Protein AF-W7JCI7-F1 (afdb_monomer)

Structure (mmCIF, N/CA/C/O backbone):
data_AF-W7JCI7-F1
#
_entry.id   AF-W7JCI7-F1
#
loop_
_atom_site.group_PDB
_atom_site.id
_atom_site.type_symbol
_atom_site.label_atom_id
_atom_site.label_alt_id
_atom_site.label_comp_id
_atom_site.label_asym_id
_atom_site.label_entity_id
_atom_site.label_seq_id
_atom_site.pdbx_PDB_ins_code
_atom_site.Cartn_x
_atom_site.Cartn_y
_atom_site.Cartn_z
_atom_site.occupancy
_atom_site.B_iso_or_equiv
_atom_site.auth_seq_id
_atom_site.auth_comp_id
_atom_site.auth_asym_id
_atom_site.auth_atom_id
_atom_site.pdbx_PDB_model_num
ATOM 1 N N . MET A 1 1 ? -27.580 -14.976 25.827 1.00 41.47 1 MET A N 1
ATOM 2 C CA . MET A 1 1 ? -26.114 -14.785 25.700 1.00 41.47 1 MET A CA 1
ATOM 3 C C . MET A 1 1 ? -25.646 -14.456 24.264 1.00 41.47 1 MET A C 1
ATOM 5 O O . MET A 1 1 ? -24.483 -14.658 23.958 1.00 41.47 1 MET A O 1
ATOM 9 N N . LEU A 1 2 ? -26.483 -13.873 23.387 1.00 42.88 2 LEU A N 1
ATOM 10 C CA . LEU A 1 2 ? -26.148 -13.676 21.956 1.00 42.88 2 LEU A CA 1
ATOM 11 C C . LEU A 1 2 ? -25.710 -12.246 21.564 1.00 42.88 2 LEU A C 1
ATOM 13 O O . LEU A 1 2 ? -25.231 -12.036 20.457 1.00 42.88 2 LEU A O 1
ATOM 17 N N . ALA A 1 3 ? -25.818 -11.256 22.457 1.00 48.84 3 ALA A N 1
ATOM 18 C CA . ALA A 1 3 ? -25.558 -9.851 22.112 1.00 48.84 3 ALA A CA 1
ATOM 19 C C . ALA A 1 3 ? -24.068 -9.433 22.136 1.00 48.84 3 ALA A C 1
ATOM 21 O O . ALA A 1 3 ? -23.726 -8.396 21.571 1.00 48.84 3 ALA A O 1
ATOM 22 N N . LYS A 1 4 ? -23.170 -10.216 22.761 1.00 49.69 4 LYS A N 1
ATOM 23 C CA . LYS A 1 4 ? -21.744 -9.845 22.911 1.00 49.69 4 LYS A CA 1
ATOM 24 C C . LYS A 1 4 ? -20.953 -9.885 21.593 1.00 49.69 4 LYS A C 1
ATOM 26 O O . LYS A 1 4 ? -20.067 -9.059 21.416 1.00 49.69 4 LYS A O 1
ATOM 31 N N . ASN A 1 5 ? -21.308 -10.762 20.648 1.00 52.38 5 ASN A N 1
ATOM 32 C CA . ASN A 1 5 ? -20.588 -10.880 19.370 1.00 52.38 5 ASN A CA 1
ATOM 33 C C . ASN A 1 5 ? -20.884 -9.738 18.382 1.00 52.38 5 ASN A C 1
ATOM 35 O O . ASN A 1 5 ? -20.063 -9.453 17.522 1.00 52.38 5 ASN A O 1
ATOM 39 N N . CYS A 1 6 ? -22.019 -9.043 18.510 1.00 59.38 6 CYS A N 1
ATOM 40 C CA . CYS A 1 6 ? -22.447 -8.036 17.530 1.00 59.38 6 CYS A CA 1
ATOM 41 C C . CYS A 1 6 ? -21.617 -6.734 17.585 1.00 59.38 6 CYS A C 1
ATOM 43 O O . CYS A 1 6 ? -21.454 -6.055 16.575 1.00 59.38 6 CYS A O 1
ATOM 45 N N . LYS A 1 7 ? -21.055 -6.390 18.752 1.00 62.72 7 LYS A N 1
ATOM 46 C CA . LYS A 1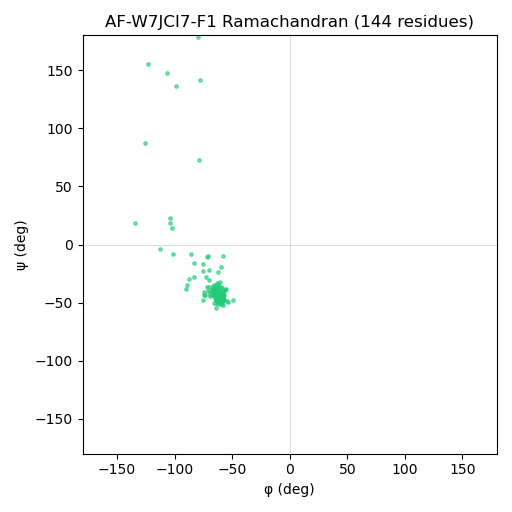 7 ? -20.323 -5.128 18.964 1.00 62.72 7 LYS A CA 1
ATOM 47 C C . LYS A 1 7 ? -18.930 -5.120 18.333 1.00 62.72 7 LYS A C 1
ATOM 49 O O . LYS A 1 7 ? -18.606 -4.194 17.597 1.00 62.72 7 LYS A O 1
ATOM 54 N N . MET A 1 8 ? -18.144 -6.178 18.544 1.00 71.00 8 MET A N 1
ATOM 55 C CA . MET A 1 8 ? -16.824 -6.304 17.911 1.00 71.00 8 MET A CA 1
ATOM 56 C C . MET A 1 8 ? -16.939 -6.388 16.384 1.00 71.00 8 MET A C 1
ATOM 58 O O . MET A 1 8 ? -16.137 -5.784 15.683 1.00 71.00 8 MET A O 1
ATOM 62 N N . CYS A 1 9 ? -17.981 -7.047 15.861 1.00 77.88 9 CYS A N 1
ATOM 63 C CA . CYS A 1 9 ? -18.224 -7.097 14.419 1.00 77.88 9 CYS A CA 1
ATOM 64 C C . CYS A 1 9 ? -18.418 -5.705 13.799 1.00 77.88 9 CYS A C 1
ATOM 66 O O . CYS A 1 9 ? -17.941 -5.475 12.694 1.00 77.88 9 CYS A O 1
ATOM 68 N N . LYS A 1 10 ? -19.071 -4.765 14.498 1.00 87.00 10 LYS A N 1
ATOM 69 C CA . LYS A 1 10 ? -19.244 -3.389 14.002 1.00 87.00 10 LYS A CA 1
ATOM 70 C C . LYS A 1 10 ? -17.934 -2.607 13.980 1.00 87.00 10 LYS A C 1
ATOM 72 O O . LYS A 1 10 ? -17.656 -1.933 12.992 1.00 87.00 10 LYS A O 1
ATOM 77 N N . LEU A 1 11 ? -17.139 -2.705 15.047 1.00 91.44 11 LEU A N 1
ATOM 78 C CA . LEU A 1 11 ? -15.833 -2.047 15.118 1.00 91.44 11 LEU A CA 1
ATOM 79 C C . LEU A 1 11 ? -14.881 -2.604 14.057 1.00 91.44 11 LEU A C 1
ATOM 81 O O . LEU A 1 11 ? -14.281 -1.838 13.313 1.00 91.44 11 LEU A O 1
ATOM 85 N N . GLU A 1 12 ? -14.786 -3.930 13.946 1.00 92.44 12 GLU A N 1
ATOM 86 C CA . GLU A 1 12 ? -13.967 -4.581 12.923 1.00 92.44 12 GLU A CA 1
ATOM 87 C C . GLU A 1 12 ? -14.403 -4.170 11.514 1.00 92.44 12 GLU A C 1
ATOM 89 O O . GLU A 1 12 ? -13.553 -3.829 10.698 1.00 92.44 12 GLU A O 1
ATOM 94 N N . TYR A 1 13 ? -15.710 -4.140 11.240 1.00 92.88 13 TYR A N 1
ATOM 95 C CA . TYR A 1 13 ? -16.236 -3.690 9.952 1.00 92.88 13 TYR A CA 1
ATOM 96 C C . TYR A 1 13 ? -15.826 -2.248 9.637 1.00 92.88 13 TYR A C 1
ATOM 98 O O . TYR A 1 13 ? -15.331 -1.976 8.549 1.00 92.88 13 TYR A O 1
ATOM 106 N N . LYS A 1 14 ? -15.954 -1.332 10.606 1.00 94.44 14 LYS A N 1
ATOM 107 C CA . LYS A 1 14 ? -15.521 0.061 10.439 1.00 94.44 14 LYS A CA 1
ATOM 10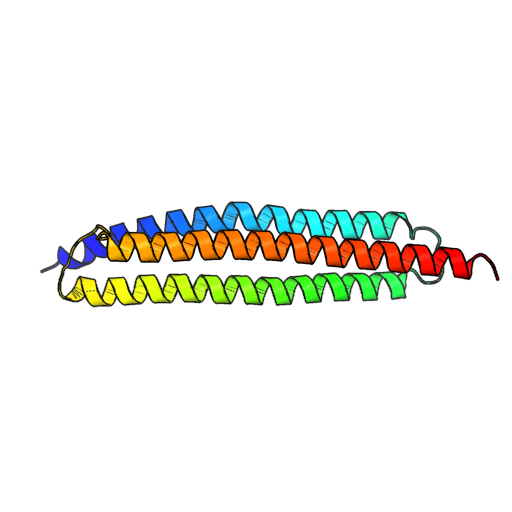8 C C . LYS A 1 14 ? -14.028 0.154 10.103 1.00 94.44 14 LYS A C 1
ATOM 110 O O . LYS A 1 14 ? -13.658 0.854 9.171 1.00 94.44 14 LYS A O 1
ATOM 115 N N . LEU A 1 15 ? -13.185 -0.559 10.851 1.00 96.25 15 LEU A N 1
ATOM 116 C CA . LEU A 1 15 ? -11.736 -0.537 10.646 1.00 96.25 15 LEU A CA 1
ATOM 117 C C . LEU A 1 15 ? -11.330 -1.150 9.304 1.00 96.25 15 LEU A C 1
ATOM 119 O O . LEU A 1 15 ? -10.375 -0.684 8.695 1.00 96.25 15 LEU A O 1
ATOM 123 N N . ARG A 1 16 ? -12.045 -2.182 8.841 1.00 95.69 16 ARG A N 1
ATOM 124 C CA . ARG A 1 16 ? -11.842 -2.764 7.509 1.00 95.69 16 ARG A CA 1
ATOM 125 C C . ARG A 1 16 ? -12.209 -1.780 6.412 1.00 95.69 16 ARG A C 1
ATOM 127 O O . ARG A 1 16 ? -11.398 -1.594 5.527 1.00 95.69 16 ARG A O 1
ATOM 134 N N . ASN A 1 17 ? -13.336 -1.083 6.529 1.00 95.06 17 ASN A N 1
ATOM 135 C CA . ASN A 1 17 ? -13.700 -0.060 5.549 1.00 95.06 17 ASN A CA 1
ATOM 136 C C . ASN A 1 17 ? -12.664 1.070 5.491 1.00 95.06 17 ASN A C 1
ATOM 138 O O . ASN A 1 17 ? -12.224 1.425 4.408 1.00 95.06 17 ASN A O 1
ATOM 142 N N . GLU A 1 18 ? -12.222 1.585 6.646 1.00 94.75 18 GLU A N 1
ATOM 143 C CA . GLU A 1 18 ? -11.152 2.597 6.691 1.00 94.75 18 GLU A CA 1
ATOM 144 C C . GLU A 1 18 ? -9.837 2.076 6.082 1.00 94.75 18 GLU A C 1
ATOM 146 O O . GLU A 1 18 ? -9.056 2.851 5.543 1.00 94.75 18 GLU A O 1
ATOM 151 N N . TRP A 1 19 ? -9.553 0.776 6.202 1.00 95.38 19 TRP A N 1
ATOM 152 C CA . TRP A 1 19 ? -8.377 0.160 5.592 1.00 95.38 19 TRP A CA 1
ATOM 153 C C . TRP A 1 19 ? -8.529 -0.004 4.078 1.00 95.38 19 TRP A C 1
ATOM 155 O O . TRP A 1 19 ? -7.597 0.300 3.343 1.00 95.38 19 TRP A O 1
ATOM 165 N N . ASP A 1 20 ? -9.696 -0.455 3.623 1.00 91.75 20 ASP A N 1
ATOM 166 C CA . ASP A 1 20 ? -10.010 -0.666 2.210 1.00 91.75 20 ASP A CA 1
ATOM 167 C C . ASP A 1 20 ? -9.984 0.667 1.442 1.00 91.75 20 ASP A C 1
ATOM 169 O O . ASP A 1 20 ? -9.465 0.719 0.330 1.00 91.75 20 ASP A O 1
ATOM 173 N 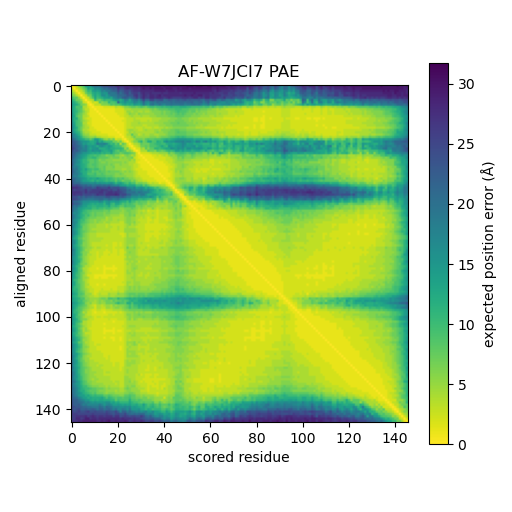N . GLU A 1 21 ? -10.440 1.764 2.059 1.00 90.56 21 GLU A N 1
ATOM 174 C CA . GLU A 1 21 ? -10.287 3.126 1.520 1.00 90.56 21 GLU A CA 1
ATOM 175 C C . GLU A 1 21 ? -8.812 3.469 1.241 1.00 90.56 21 GLU A C 1
ATOM 177 O O . GLU A 1 21 ? -8.501 4.034 0.197 1.00 90.56 21 GLU A O 1
ATOM 182 N N . LEU A 1 22 ? -7.884 3.053 2.112 1.00 88.88 22 LEU A N 1
ATOM 183 C CA . LEU A 1 22 ? -6.446 3.256 1.899 1.00 88.88 22 LEU A CA 1
ATOM 184 C C . LEU A 1 22 ? -5.836 2.316 0.844 1.00 88.88 22 LEU A C 1
ATOM 186 O O . LEU A 1 22 ? -4.700 2.551 0.429 1.00 88.88 22 LEU A O 1
ATOM 190 N N . GLU A 1 23 ? -6.500 1.215 0.473 1.00 83.38 23 GLU A N 1
ATOM 191 C CA . GLU A 1 23 ? -6.031 0.299 -0.584 1.00 83.38 23 GLU A CA 1
ATOM 192 C C . GLU A 1 23 ? -6.515 0.724 -1.978 1.00 83.38 23 GLU A C 1
ATOM 194 O O . GLU A 1 23 ? -5.815 0.474 -2.958 1.00 83.38 23 GLU A O 1
ATOM 199 N N . ILE A 1 24 ? -7.682 1.372 -2.082 1.00 70.31 24 ILE A N 1
ATOM 200 C CA . ILE A 1 24 ? -8.244 1.818 -3.368 1.00 70.31 24 ILE A CA 1
ATOM 201 C C . ILE A 1 24 ? -7.366 2.902 -4.003 1.00 70.31 24 ILE A C 1
ATOM 203 O O . ILE A 1 24 ? -6.947 2.735 -5.144 1.00 70.31 24 ILE A O 1
ATOM 207 N N . ASP A 1 25 ? -7.005 3.942 -3.245 1.00 63.16 25 ASP A N 1
ATOM 208 C CA . ASP A 1 25 ? -6.154 5.045 -3.729 1.00 63.16 25 ASP A CA 1
ATOM 209 C C . ASP A 1 25 ? -4.761 4.572 -4.205 1.00 63.16 25 ASP A C 1
ATOM 211 O O . ASP A 1 25 ? -4.057 5.265 -4.932 1.00 63.16 25 ASP A O 1
ATOM 215 N N . GLU A 1 26 ? -4.338 3.379 -3.784 1.00 61.78 26 GLU A N 1
ATOM 216 C CA . GLU A 1 26 ? -3.006 2.826 -4.015 1.00 61.78 26 GLU A CA 1
ATOM 217 C C . GLU A 1 26 ? -2.898 2.003 -5.310 1.00 61.78 26 GLU A C 1
ATOM 219 O O . GLU A 1 26 ? -1.862 2.008 -5.984 1.00 61.78 26 GLU A O 1
ATOM 224 N N . HIS A 1 27 ? -3.943 1.233 -5.623 1.00 62.16 27 HIS A N 1
ATOM 225 C CA . HIS A 1 27 ? -3.909 0.265 -6.718 1.00 62.16 27 HIS A CA 1
ATOM 226 C C . HIS A 1 27 ? -3.926 0.926 -8.097 1.00 62.16 27 HIS A C 1
ATOM 228 O O . HIS A 1 27 ? -3.227 0.442 -8.993 1.00 62.16 27 HIS A O 1
ATOM 234 N N . ASP A 1 28 ? -4.660 2.028 -8.238 1.00 61.62 28 ASP A N 1
ATOM 235 C CA . ASP A 1 28 ? -4.764 2.773 -9.494 1.00 61.62 28 ASP A CA 1
ATOM 236 C C . ASP A 1 28 ? -3.424 3.471 -9.821 1.00 61.62 28 ASP A C 1
ATOM 238 O O . ASP A 1 28 ? -2.876 3.317 -10.912 1.00 61.62 28 ASP A O 1
ATOM 242 N N . ASP A 1 29 ? -2.785 4.083 -8.819 1.00 71.00 29 ASP A N 1
ATOM 243 C CA . ASP A 1 29 ? -1.538 4.844 -8.976 1.00 71.00 29 ASP A CA 1
ATOM 244 C C . ASP A 1 29 ? -0.326 4.002 -9.435 1.00 71.00 29 ASP A C 1
ATOM 246 O O . ASP A 1 29 ? 0.520 4.468 -10.204 1.00 71.00 29 ASP A O 1
ATOM 250 N N . TYR A 1 30 ? -0.187 2.762 -8.951 1.00 77.94 30 TYR A N 1
ATOM 251 C CA . TYR A 1 30 ? 0.979 1.916 -9.254 1.00 77.94 30 TYR A CA 1
ATOM 252 C C . TYR A 1 30 ? 0.965 1.372 -10.690 1.00 77.94 30 TYR A C 1
ATOM 254 O O . TYR A 1 30 ? 2.017 1.310 -11.352 1.00 77.94 30 TYR A O 1
ATOM 262 N N . MET A 1 31 ? -0.205 0.916 -11.145 1.00 76.94 31 MET A N 1
ATOM 263 C CA . MET A 1 31 ? -0.357 0.313 -12.468 1.00 76.94 31 MET A CA 1
ATOM 264 C C . MET A 1 31 ? -0.186 1.366 -13.553 1.00 76.94 31 MET A C 1
ATOM 266 O O . MET A 1 31 ? 0.544 1.111 -14.511 1.00 76.94 31 MET A O 1
ATOM 270 N N . ASP A 1 32 ? -0.745 2.556 -13.344 1.00 83.75 32 ASP A N 1
ATOM 271 C CA . ASP A 1 32 ? -0.634 3.673 -14.277 1.00 83.75 32 ASP A CA 1
ATOM 272 C C . ASP A 1 32 ? 0.829 4.079 -14.489 1.00 83.75 32 ASP A C 1
ATOM 274 O O . ASP A 1 32 ? 1.299 4.118 -15.626 1.00 83.75 32 ASP A O 1
ATOM 278 N N . VAL A 1 33 ? 1.612 4.241 -13.412 1.00 84.75 33 VAL A N 1
ATOM 279 C CA . VAL A 1 33 ? 3.053 4.543 -13.523 1.00 84.75 33 VAL A CA 1
ATOM 280 C C . VAL A 1 33 ? 3.800 3.457 -14.300 1.00 84.75 33 VAL A C 1
ATOM 282 O O . VAL A 1 33 ? 4.645 3.762 -15.144 1.00 84.75 33 VAL A O 1
ATOM 285 N N . THR A 1 34 ? 3.511 2.182 -14.024 1.00 85.69 34 THR A N 1
ATOM 286 C CA . THR A 1 34 ? 4.159 1.068 -14.730 1.00 85.69 34 THR A CA 1
ATOM 287 C C . THR A 1 34 ? 3.827 1.098 -16.218 1.00 85.69 34 THR A C 1
ATOM 289 O O . THR A 1 34 ? 4.744 0.998 -17.031 1.00 85.69 34 THR A O 1
ATOM 292 N N . VAL A 1 35 ? 2.551 1.259 -16.577 1.00 86.81 35 VAL A N 1
ATOM 293 C CA . VAL A 1 35 ? 2.094 1.294 -17.972 1.00 86.81 35 VAL A CA 1
ATOM 294 C C . VAL A 1 35 ? 2.696 2.490 -18.705 1.00 86.81 35 VAL A C 1
ATOM 296 O O . VAL A 1 35 ? 3.344 2.295 -19.730 1.00 86.81 35 VAL A O 1
ATOM 299 N N . GLU A 1 36 ? 2.586 3.700 -18.153 1.00 87.44 36 GLU A N 1
ATOM 300 C CA . GLU A 1 36 ? 3.111 4.915 -18.782 1.00 87.44 36 GLU A CA 1
ATOM 301 C C . GLU A 1 36 ? 4.620 4.838 -19.048 1.00 87.44 36 GLU A C 1
ATOM 303 O O . GLU A 1 36 ? 5.107 5.254 -20.103 1.00 87.44 36 GLU A O 1
ATOM 308 N N . CYS A 1 37 ? 5.396 4.336 -18.083 1.00 85.88 37 CYS A N 1
ATOM 309 C CA . CYS A 1 37 ? 6.838 4.185 -18.247 1.00 85.88 37 CYS A CA 1
ATOM 310 C C . CYS A 1 37 ? 7.178 3.118 -19.291 1.00 85.88 37 CYS A C 1
ATOM 312 O O . CYS A 1 37 ? 8.102 3.313 -20.084 1.00 85.88 37 CYS A O 1
ATOM 314 N N . PHE A 1 38 ? 6.424 2.020 -19.322 1.00 86.06 38 PHE A N 1
ATOM 315 C CA . PHE A 1 38 ? 6.613 0.959 -20.304 1.00 86.06 38 PHE A CA 1
ATOM 316 C C . PHE A 1 38 ? 6.290 1.441 -21.726 1.00 86.06 38 PHE A C 1
ATOM 318 O O . PHE A 1 38 ? 7.066 1.197 -22.648 1.00 86.06 38 PHE A O 1
ATOM 325 N N . GLU A 1 39 ? 5.196 2.183 -21.906 1.00 85.12 39 GLU A N 1
ATOM 326 C CA . GLU A 1 39 ? 4.806 2.778 -23.189 1.00 85.12 39 GLU A CA 1
ATOM 327 C C . GLU A 1 39 ? 5.861 3.764 -23.705 1.00 85.12 39 GLU A C 1
ATOM 329 O O . GLU A 1 39 ? 6.304 3.638 -24.848 1.00 85.12 39 GLU A O 1
ATOM 334 N N . LYS A 1 40 ? 6.356 4.671 -22.848 1.00 83.56 40 LYS A N 1
ATOM 335 C CA . LYS A 1 40 ? 7.446 5.607 -23.195 1.00 83.56 40 LYS A CA 1
ATOM 336 C C . LYS A 1 40 ? 8.700 4.887 -23.697 1.00 83.56 40 LYS A C 1
ATOM 338 O O . LYS A 1 40 ? 9.377 5.368 -24.604 1.00 83.56 40 LYS A O 1
ATOM 343 N N . LEU A 1 41 ? 9.030 3.741 -23.105 1.00 80.69 41 LEU A N 1
ATOM 344 C CA . LEU A 1 41 ? 10.171 2.928 -23.524 1.00 80.69 41 LEU A CA 1
ATOM 345 C C . LEU A 1 41 ? 9.926 2.241 -24.876 1.00 80.69 41 LEU A C 1
ATOM 347 O O . LEU A 1 41 ? 10.822 2.217 -25.716 1.00 80.69 41 LEU A O 1
ATOM 351 N N . LEU A 1 42 ? 8.710 1.745 -25.123 1.00 80.38 42 LEU A N 1
ATOM 352 C CA . LEU A 1 42 ? 8.329 1.131 -26.401 1.00 80.38 42 LEU A CA 1
ATOM 353 C C . LEU A 1 42 ? 8.304 2.129 -27.567 1.00 80.38 42 LEU A C 1
ATOM 355 O O . LEU A 1 42 ? 8.652 1.771 -28.694 1.00 80.38 42 LEU A O 1
ATOM 359 N N . GLU A 1 43 ? 7.903 3.378 -27.327 1.00 76.31 43 GLU A N 1
ATOM 360 C CA . GLU A 1 43 ? 7.891 4.420 -28.360 1.00 76.31 43 GLU A CA 1
ATOM 361 C C . GLU A 1 43 ? 9.289 4.729 -28.909 1.00 76.31 43 GLU A C 1
ATOM 363 O O . GLU A 1 43 ? 9.433 4.959 -30.112 1.00 76.31 43 GLU A O 1
ATOM 368 N N . ASN A 1 44 ? 10.321 4.649 -28.063 1.00 68.00 44 ASN A N 1
ATOM 369 C CA . ASN A 1 44 ? 11.719 4.874 -28.448 1.00 68.00 44 ASN A CA 1
ATOM 370 C C . ASN A 1 44 ? 12.313 3.749 -29.317 1.00 68.00 44 ASN A C 1
ATOM 372 O O . ASN A 1 44 ? 13.399 3.905 -29.875 1.00 68.00 44 ASN A O 1
ATOM 376 N N . ASP A 1 45 ? 11.602 2.631 -29.450 1.00 65.19 45 ASP A N 1
ATOM 377 C CA . ASP A 1 45 ? 12.164 1.347 -29.864 1.00 65.19 45 ASP A CA 1
ATOM 378 C C . ASP A 1 45 ? 11.689 0.859 -31.237 1.00 65.19 45 ASP A C 1
ATOM 380 O O . ASP A 1 45 ? 12.178 -0.160 -31.725 1.00 65.19 45 ASP A O 1
ATOM 384 N N . LYS A 1 46 ? 10.765 1.576 -31.896 1.00 58.19 46 LYS A N 1
ATOM 385 C CA . LYS A 1 46 ? 10.067 1.107 -33.114 1.00 58.19 46 LYS A CA 1
ATOM 386 C C . LYS A 1 46 ? 10.977 0.732 -34.301 1.00 58.19 46 LYS A C 1
ATOM 388 O O . LYS A 1 46 ? 10.474 0.148 -35.252 1.00 58.19 46 LYS A O 1
ATOM 393 N N . ASN A 1 47 ? 12.282 1.023 -34.247 1.00 56.62 47 ASN A N 1
ATOM 394 C CA . ASN A 1 47 ? 13.258 0.739 -35.307 1.00 56.62 47 ASN A CA 1
ATOM 395 C C . ASN A 1 47 ? 14.582 0.109 -34.808 1.00 56.62 47 ASN A C 1
ATOM 397 O O . ASN A 1 47 ? 15.587 0.202 -35.512 1.00 56.62 47 ASN A O 1
ATOM 401 N N . LEU A 1 48 ? 14.637 -0.472 -33.601 1.00 62.84 48 LEU A N 1
ATOM 402 C CA . LEU A 1 48 ? 15.892 -0.990 -33.028 1.00 62.84 48 LEU A CA 1
ATOM 403 C C . LEU A 1 48 ? 16.060 -2.507 -33.207 1.00 62.84 48 LEU A C 1
ATOM 405 O O . LEU A 1 48 ? 15.155 -3.290 -32.936 1.00 62.84 48 LEU A O 1
ATOM 409 N N . GLU A 1 49 ? 17.271 -2.914 -33.591 1.00 66.31 49 GLU A N 1
ATOM 410 C CA . GLU A 1 49 ? 17.676 -4.309 -33.842 1.00 66.31 49 GLU A CA 1
ATOM 411 C C . GLU A 1 49 ? 17.581 -5.201 -32.580 1.00 66.31 49 GLU A C 1
ATOM 413 O O . GLU A 1 49 ? 17.359 -6.403 -32.683 1.00 66.31 49 GLU A O 1
ATOM 418 N N . ASN A 1 50 ? 17.633 -4.593 -31.385 1.00 70.25 50 ASN A N 1
ATOM 419 C CA . ASN A 1 50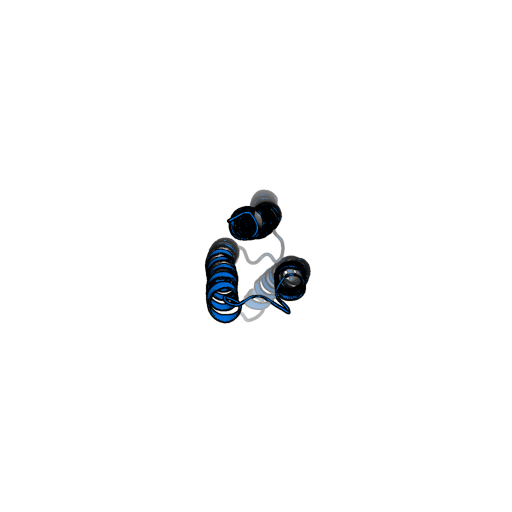 ? 17.595 -5.269 -30.077 1.00 70.25 50 ASN A CA 1
ATOM 420 C C . ASN A 1 50 ? 16.236 -5.157 -29.352 1.00 70.25 50 ASN A C 1
ATOM 422 O O . ASN A 1 50 ? 16.177 -5.265 -28.126 1.00 70.25 50 ASN A O 1
ATOM 426 N N . TYR A 1 51 ? 15.142 -4.917 -30.086 1.00 72.75 51 TYR A N 1
ATOM 427 C CA . TYR A 1 51 ? 13.795 -4.731 -29.523 1.00 72.75 51 TYR A CA 1
ATOM 428 C C . TYR A 1 51 ? 13.393 -5.832 -28.526 1.00 72.75 51 TYR A C 1
ATOM 430 O O . TYR A 1 51 ? 12.927 -5.540 -27.426 1.00 72.75 51 TYR A O 1
ATOM 438 N N . GLN A 1 52 ? 13.607 -7.098 -28.898 1.00 77.19 52 GLN A N 1
ATOM 439 C CA . GLN A 1 52 ? 13.209 -8.251 -28.087 1.00 77.19 52 GLN A CA 1
ATOM 440 C C . GLN A 1 52 ? 13.973 -8.313 -26.754 1.00 77.19 52 GLN A C 1
ATOM 442 O O . GLN A 1 52 ? 13.359 -8.482 -25.703 1.00 77.19 52 GLN A O 1
ATOM 447 N N . GLU A 1 53 ? 15.295 -8.123 -26.776 1.00 77.94 53 GLU A N 1
ATOM 448 C CA . GLU A 1 53 ? 16.121 -8.148 -25.560 1.00 77.94 53 GLU A CA 1
ATOM 449 C C . GLU A 1 53 ? 15.773 -6.988 -24.614 1.00 77.94 53 GLU A C 1
ATOM 451 O O . GLU A 1 53 ? 15.654 -7.179 -23.402 1.00 77.94 53 GLU A O 1
ATOM 456 N N . ASN A 1 54 ? 15.553 -5.784 -25.156 1.00 80.19 54 ASN A N 1
ATOM 457 C CA . ASN A 1 54 ? 15.134 -4.632 -24.358 1.00 80.19 54 ASN A CA 1
ATOM 458 C C . ASN A 1 54 ? 13.739 -4.850 -23.755 1.00 80.19 54 ASN A C 1
ATOM 460 O O . ASN A 1 54 ? 13.519 -4.548 -22.582 1.00 80.19 54 ASN A O 1
ATOM 464 N N . TYR A 1 55 ? 12.802 -5.413 -24.522 1.00 84.44 55 TYR A N 1
ATOM 465 C CA . TYR A 1 55 ? 11.475 -5.767 -24.022 1.00 84.44 55 TYR A CA 1
ATOM 466 C C . TYR A 1 55 ? 11.550 -6.741 -22.838 1.00 84.44 55 TYR A C 1
ATOM 468 O O . TYR A 1 55 ? 10.911 -6.506 -21.812 1.00 84.44 55 TYR A O 1
ATOM 476 N N . GLU A 1 56 ? 12.359 -7.798 -22.940 1.00 85.81 56 GLU A N 1
ATOM 477 C CA . GLU A 1 56 ? 12.532 -8.795 -21.875 1.00 85.81 56 GLU A CA 1
ATOM 478 C C . GLU A 1 56 ? 13.123 -8.187 -20.595 1.00 85.81 56 GLU A C 1
ATOM 480 O O . GLU A 1 56 ? 12.631 -8.459 -19.497 1.00 85.81 56 GLU A O 1
ATOM 485 N N . ILE A 1 57 ? 14.120 -7.304 -20.719 1.00 86.12 57 ILE A N 1
ATOM 486 C CA . ILE A 1 57 ? 14.700 -6.587 -19.573 1.00 86.12 57 ILE A CA 1
ATOM 487 C C . ILE A 1 57 ? 13.650 -5.695 -18.902 1.00 86.12 57 ILE A C 1
ATOM 489 O O . ILE A 1 57 ? 13.513 -5.709 -17.677 1.00 86.12 57 ILE A O 1
ATOM 493 N N . ARG A 1 58 ? 12.874 -4.939 -19.684 1.00 88.38 58 ARG A N 1
ATOM 494 C CA . ARG A 1 58 ? 11.818 -4.058 -19.160 1.00 88.38 58 ARG A CA 1
ATOM 495 C C . ARG A 1 58 ? 10.715 -4.854 -18.470 1.00 88.38 58 ARG A C 1
ATOM 497 O O . ARG A 1 58 ? 10.266 -4.468 -17.391 1.00 88.38 58 ARG A O 1
ATOM 504 N N . ALA A 1 59 ? 10.307 -5.982 -19.053 1.00 89.75 59 ALA A N 1
ATOM 505 C CA . ALA A 1 59 ? 9.333 -6.891 -18.455 1.00 89.75 59 ALA A CA 1
ATOM 506 C C . ALA A 1 59 ? 9.848 -7.468 -17.127 1.00 89.75 59 ALA A C 1
ATOM 508 O O . ALA A 1 59 ? 9.102 -7.521 -16.147 1.00 89.75 59 ALA A O 1
ATOM 509 N N . LEU A 1 60 ? 11.135 -7.825 -17.056 1.00 90.75 60 LEU A N 1
ATOM 510 C CA . LEU A 1 60 ? 11.764 -8.276 -15.817 1.00 90.75 60 LEU A CA 1
ATOM 511 C C . LEU A 1 60 ? 11.767 -7.178 -14.743 1.00 90.75 60 LEU A C 1
ATOM 513 O O . LEU A 1 60 ? 11.459 -7.462 -13.587 1.00 90.75 60 LEU A O 1
ATOM 517 N N . VAL A 1 61 ? 12.064 -5.925 -15.103 1.00 91.38 61 VAL A N 1
ATOM 518 C CA . VAL A 1 61 ? 11.999 -4.784 -14.170 1.00 91.38 61 VAL A CA 1
ATOM 519 C C . VAL A 1 61 ? 10.580 -4.579 -13.645 1.00 91.38 61 VAL A C 1
ATOM 521 O O . VAL A 1 61 ? 10.396 -4.478 -12.431 1.00 91.38 61 VAL A O 1
ATOM 524 N N . ALA A 1 62 ? 9.574 -4.592 -14.522 1.00 91.56 62 ALA A N 1
ATOM 525 C CA . ALA A 1 62 ? 8.173 -4.492 -14.117 1.00 91.56 62 ALA A CA 1
ATOM 526 C C . ALA A 1 62 ? 7.773 -5.625 -13.153 1.00 91.56 62 ALA A C 1
ATOM 528 O O . ALA A 1 62 ? 7.142 -5.372 -12.126 1.00 91.56 62 ALA A O 1
ATOM 529 N N . TYR A 1 63 ? 8.204 -6.860 -13.432 1.00 91.06 63 TYR A N 1
ATOM 530 C CA . TYR A 1 63 ? 7.959 -8.010 -12.561 1.00 91.06 63 TYR A CA 1
ATOM 531 C C . TYR A 1 63 ? 8.644 -7.877 -11.192 1.00 91.06 63 TYR A C 1
ATOM 533 O O . TYR A 1 63 ? 8.025 -8.127 -10.159 1.00 91.06 63 TYR A O 1
ATOM 541 N N . MET A 1 64 ? 9.905 -7.438 -11.149 1.00 92.56 64 MET A N 1
ATOM 542 C CA . MET A 1 64 ? 10.606 -7.208 -9.880 1.00 92.56 64 MET A CA 1
ATOM 543 C C . MET A 1 64 ? 9.924 -6.118 -9.048 1.00 92.56 64 MET A C 1
ATOM 545 O O . MET A 1 64 ? 9.758 -6.284 -7.840 1.00 92.56 64 MET A O 1
ATOM 549 N N . LEU A 1 65 ? 9.485 -5.029 -9.689 1.00 92.50 65 LEU A N 1
ATOM 550 C CA . LEU A 1 65 ? 8.721 -3.977 -9.022 1.00 92.50 65 LEU A CA 1
ATOM 551 C C . LEU A 1 65 ? 7.400 -4.523 -8.458 1.00 92.50 65 LEU A C 1
ATOM 553 O O . LEU A 1 65 ? 7.049 -4.226 -7.319 1.00 92.50 65 LEU A O 1
ATOM 557 N N . HIS A 1 66 ? 6.700 -5.370 -9.213 1.00 90.62 66 HIS A N 1
ATOM 558 C CA . HIS A 1 66 ? 5.483 -6.030 -8.745 1.00 90.62 66 HIS A CA 1
ATOM 559 C C . HIS A 1 66 ? 5.717 -6.878 -7.485 1.00 90.62 66 HIS A C 1
ATOM 561 O O . HIS A 1 66 ? 5.007 -6.721 -6.490 1.00 90.62 66 HIS A O 1
ATOM 567 N N . GLU A 1 67 ? 6.723 -7.756 -7.494 1.00 91.56 67 GLU A N 1
ATOM 568 C CA . GLU A 1 67 ? 6.992 -8.644 -6.356 1.00 91.56 67 GLU A CA 1
ATOM 569 C C . GLU A 1 67 ? 7.459 -7.874 -5.114 1.00 91.56 67 GLU A C 1
ATOM 571 O O . GLU A 1 67 ? 7.025 -8.178 -3.998 1.00 91.56 67 GLU A O 1
ATOM 576 N N . LEU A 1 68 ? 8.270 -6.824 -5.290 1.00 90.75 68 LEU A N 1
ATOM 577 C CA . LEU A 1 68 ? 8.626 -5.924 -4.192 1.00 90.75 68 LEU A CA 1
ATOM 578 C C . LEU A 1 68 ? 7.375 -5.267 -3.606 1.00 90.75 68 LEU A C 1
ATOM 580 O O . LEU A 1 68 ? 7.163 -5.339 -2.392 1.00 90.75 68 LEU A O 1
ATOM 584 N N . ARG A 1 69 ? 6.499 -4.704 -4.451 1.00 90.25 69 ARG A N 1
ATOM 585 C CA . ARG A 1 69 ? 5.251 -4.081 -3.995 1.00 90.25 69 ARG A CA 1
ATOM 586 C C . ARG A 1 69 ? 4.379 -5.058 -3.222 1.00 90.25 69 ARG A C 1
ATOM 588 O O . ARG A 1 69 ? 3.903 -4.747 -2.131 1.00 90.25 69 ARG A O 1
ATOM 595 N N . ARG A 1 70 ? 4.212 -6.266 -3.751 1.00 89.94 70 ARG A N 1
ATOM 596 C CA . ARG A 1 70 ? 3.466 -7.337 -3.092 1.00 89.94 70 ARG A CA 1
ATOM 597 C C . ARG A 1 70 ? 4.020 -7.635 -1.695 1.00 89.94 70 ARG A C 1
ATOM 599 O O . ARG A 1 70 ? 3.238 -7.844 -0.767 1.00 89.94 70 ARG A O 1
ATOM 606 N N . GLY A 1 71 ? 5.342 -7.617 -1.523 1.00 90.81 71 GLY A N 1
ATOM 607 C CA . GLY A 1 71 ? 6.003 -7.716 -0.220 1.00 90.81 71 GLY A CA 1
ATOM 608 C C . GLY A 1 71 ? 5.578 -6.610 0.753 1.00 90.81 71 GLY A C 1
ATOM 609 O O . GLY A 1 71 ? 5.108 -6.917 1.851 1.00 90.81 71 GLY A O 1
ATOM 610 N N . TYR A 1 72 ? 5.660 -5.346 0.328 1.00 90.00 72 TYR A N 1
ATOM 611 C CA . TYR A 1 72 ? 5.230 -4.191 1.130 1.00 90.00 72 TYR A CA 1
ATOM 612 C C . TYR A 1 72 ? 3.753 -4.284 1.535 1.00 90.00 72 TYR A C 1
ATOM 614 O O . TYR A 1 72 ? 3.429 -4.166 2.717 1.00 90.00 72 TYR A O 1
ATOM 622 N N . ILE A 1 73 ? 2.858 -4.575 0.586 1.00 90.19 73 ILE A N 1
ATOM 623 C CA . ILE A 1 73 ? 1.420 -4.732 0.853 1.00 90.19 73 ILE A CA 1
ATOM 624 C C . ILE A 1 73 ? 1.181 -5.832 1.896 1.00 90.19 73 ILE A C 1
ATOM 626 O O . ILE A 1 73 ? 0.393 -5.656 2.828 1.00 90.19 73 ILE A O 1
ATOM 630 N N . ASN A 1 74 ? 1.878 -6.967 1.781 1.00 91.62 74 ASN A N 1
ATOM 631 C CA . ASN A 1 74 ? 1.743 -8.068 2.733 1.00 91.62 74 ASN A CA 1
ATOM 632 C C . ASN A 1 74 ? 2.179 -7.674 4.147 1.00 91.62 74 ASN A C 1
ATOM 634 O O . ASN A 1 74 ? 1.489 -8.021 5.108 1.00 91.62 74 ASN A O 1
ATOM 638 N N . GLU A 1 75 ? 3.281 -6.935 4.288 1.00 92.75 75 GLU A N 1
ATOM 639 C CA . GLU A 1 75 ? 3.743 -6.442 5.587 1.00 92.75 75 GLU A CA 1
ATOM 640 C C . GLU A 1 75 ? 2.694 -5.525 6.237 1.00 92.75 75 GLU A C 1
ATOM 642 O O . GLU A 1 75 ? 2.347 -5.692 7.411 1.00 92.75 75 GLU A O 1
ATOM 647 N N . GLN A 1 76 ? 2.124 -4.596 5.466 1.00 93.44 76 GLN A N 1
ATOM 648 C CA . GLN A 1 76 ? 1.093 -3.677 5.954 1.00 93.44 76 GLN A CA 1
ATOM 649 C C . GLN A 1 76 ? -0.198 -4.423 6.333 1.00 93.44 76 GLN A C 1
ATOM 651 O O . GLN A 1 76 ? -0.733 -4.230 7.430 1.00 93.44 76 GLN A O 1
ATOM 656 N N . LYS A 1 77 ? -0.637 -5.381 5.504 1.00 93.56 77 LYS A N 1
ATOM 657 C CA . LYS A 1 77 ? -1.774 -6.270 5.810 1.00 93.56 77 LYS A CA 1
ATOM 658 C C . LYS A 1 77 ? -1.549 -7.071 7.091 1.00 93.56 77 LYS A C 1
ATOM 660 O O . LYS A 1 77 ? -2.491 -7.279 7.857 1.00 93.56 77 LYS A O 1
ATOM 665 N N . MET A 1 78 ? -0.323 -7.527 7.355 1.00 96.00 78 MET A N 1
ATOM 666 C CA . MET A 1 78 ? 0.010 -8.221 8.604 1.00 96.00 78 MET A CA 1
ATOM 667 C C . MET A 1 78 ? -0.093 -7.297 9.820 1.00 96.00 78 MET A C 1
ATOM 669 O O . MET A 1 78 ? -0.671 -7.705 10.829 1.00 96.00 78 MET A O 1
ATOM 673 N N . LYS A 1 79 ? 0.392 -6.051 9.733 1.00 96.38 79 LYS A N 1
ATOM 674 C CA . LYS A 1 79 ? 0.260 -5.060 10.820 1.00 96.38 79 LYS A CA 1
ATOM 675 C C . LYS A 1 79 ? -1.207 -4.820 11.178 1.00 96.38 79 LYS A C 1
ATOM 677 O O . LYS A 1 79 ? -1.567 -4.908 12.352 1.00 96.38 79 LYS A O 1
ATOM 682 N N . PHE A 1 80 ? -2.063 -4.619 10.176 1.00 96.94 80 PHE A N 1
ATOM 683 C CA . PHE A 1 80 ? -3.498 -4.440 10.394 1.00 96.94 80 PHE A CA 1
ATOM 684 C C . PHE A 1 80 ? -4.166 -5.685 11.000 1.00 96.94 80 PHE A C 1
ATOM 686 O O . PHE A 1 80 ? -4.892 -5.586 11.991 1.00 96.94 80 PHE A O 1
ATOM 693 N N . LYS A 1 81 ? -3.874 -6.881 10.473 1.00 96.25 81 LYS A N 1
ATOM 694 C CA . LYS A 1 81 ? -4.400 -8.145 11.021 1.00 96.25 81 LYS A CA 1
ATOM 695 C C . LYS A 1 81 ? -4.005 -8.352 12.481 1.00 96.25 81 LYS A C 1
ATOM 697 O O . LYS A 1 81 ? -4.847 -8.750 13.285 1.00 96.25 81 LYS A O 1
ATOM 702 N N . ASN A 1 82 ? -2.756 -8.055 12.831 1.00 97.44 82 ASN A N 1
ATOM 703 C CA . ASN A 1 82 ? -2.272 -8.161 14.205 1.00 97.44 82 ASN A CA 1
ATOM 704 C C . ASN A 1 82 ? 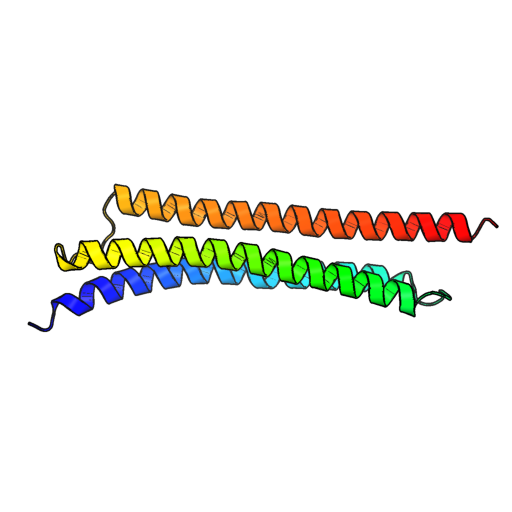-2.998 -7.183 15.133 1.00 97.44 82 ASN A C 1
ATOM 706 O O . ASN A 1 82 ? -3.365 -7.556 16.245 1.00 97.44 82 ASN A O 1
ATOM 710 N N . PHE A 1 83 ? -3.262 -5.959 14.675 1.00 97.38 83 PHE A N 1
ATOM 711 C CA . PHE A 1 83 ? -4.050 -4.988 15.430 1.00 97.38 83 PHE A CA 1
ATOM 712 C C . PHE A 1 83 ? -5.485 -5.472 15.685 1.00 97.38 83 PHE A C 1
ATOM 714 O O . PHE A 1 83 ? -5.926 -5.510 16.835 1.00 97.38 83 PHE A O 1
ATOM 721 N N . LEU A 1 84 ? -6.187 -5.94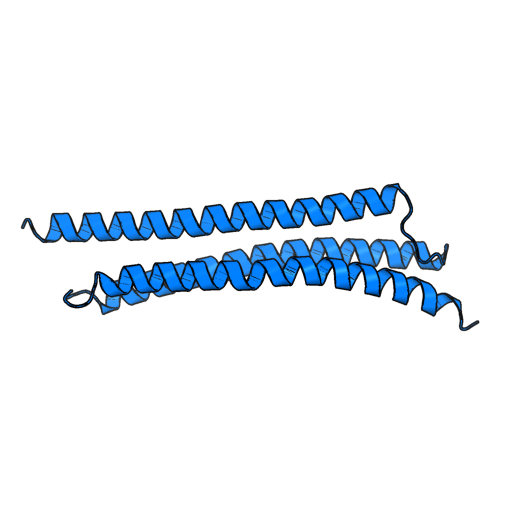2 14.647 1.00 95.88 84 LEU A N 1
ATOM 722 C CA . LEU A 1 84 ? -7.529 -6.519 14.796 1.00 95.88 84 LEU A CA 1
ATOM 723 C C . LEU A 1 84 ? -7.544 -7.723 15.745 1.00 95.88 84 LEU A C 1
ATOM 725 O O . LEU A 1 84 ? -8.473 -7.877 16.539 1.00 95.88 84 LEU A O 1
ATOM 729 N N . HIS A 1 85 ? -6.512 -8.566 15.683 1.00 94.94 85 HIS A N 1
ATOM 730 C CA . HIS A 1 85 ? -6.375 -9.713 16.571 1.00 94.94 85 HIS A CA 1
ATOM 731 C C . HIS A 1 85 ? -6.260 -9.283 18.039 1.00 94.94 85 HIS A C 1
ATOM 733 O O . HIS A 1 85 ? -7.053 -9.742 18.860 1.00 94.94 85 HIS A O 1
ATOM 739 N N . LYS A 1 86 ? -5.369 -8.332 18.355 1.00 94.31 86 LYS A N 1
ATOM 740 C CA . LYS A 1 86 ? -5.232 -7.775 19.713 1.00 94.31 86 LYS A CA 1
ATOM 741 C C . LYS A 1 86 ? -6.542 -7.171 20.221 1.00 94.31 86 LYS A C 1
ATOM 743 O O . LYS A 1 86 ? -6.910 -7.377 21.377 1.00 94.31 86 LYS A O 1
ATOM 748 N N . LEU A 1 87 ? -7.263 -6.432 19.371 1.00 94.38 87 LEU A N 1
ATOM 749 C CA . LEU A 1 87 ? -8.574 -5.889 19.735 1.00 94.38 87 LEU A CA 1
ATOM 750 C C . LEU A 1 87 ? -9.547 -7.017 20.072 1.00 94.38 87 LEU A C 1
ATOM 752 O O . LEU A 1 87 ? -10.180 -6.986 21.124 1.00 94.38 87 LEU A O 1
ATOM 756 N N . LYS A 1 88 ? -9.628 -8.046 19.224 1.00 91.69 88 LYS A N 1
ATOM 757 C CA . LYS A 1 88 ? -10.511 -9.193 19.446 1.00 91.69 88 LYS A CA 1
ATOM 758 C C . LYS A 1 88 ? -10.232 -9.873 20.785 1.00 91.69 88 LYS A C 1
ATOM 760 O O . LYS A 1 88 ? -11.184 -10.172 21.498 1.00 91.69 88 LYS A O 1
ATOM 765 N N . GLU A 1 89 ? -8.964 -10.067 21.144 1.00 91.94 89 GLU A N 1
ATOM 766 C CA . GLU A 1 89 ? -8.572 -10.631 22.440 1.00 91.94 89 GLU A CA 1
ATOM 767 C C . GLU A 1 89 ? -9.030 -9.756 23.614 1.00 91.94 89 GLU A C 1
ATOM 769 O O . GLU A 1 89 ? -9.672 -10.255 24.539 1.00 91.94 89 GLU A O 1
ATOM 774 N N . LYS A 1 90 ? -8.797 -8.437 23.555 1.00 89.81 90 LYS A N 1
ATOM 775 C CA . LYS A 1 90 ? -9.256 -7.497 24.595 1.00 89.81 90 LYS A CA 1
ATOM 776 C C . LYS A 1 90 ? -10.781 -7.496 24.742 1.00 89.81 90 LYS A C 1
ATOM 778 O O . LYS A 1 90 ? -11.308 -7.481 25.856 1.00 89.81 90 LYS A O 1
ATOM 783 N N . ARG A 1 91 ? -11.511 -7.556 23.623 1.00 90.00 91 ARG A N 1
ATOM 784 C CA . ARG A 1 91 ? -12.982 -7.507 23.606 1.00 90.00 91 ARG A CA 1
ATOM 785 C C . ARG A 1 91 ? -13.669 -8.773 24.126 1.00 90.00 91 ARG A C 1
ATOM 787 O O . ARG A 1 91 ? -14.869 -8.721 24.396 1.00 90.00 91 ARG A O 1
ATOM 794 N N . ILE A 1 92 ? -12.940 -9.877 24.336 1.00 86.81 92 ILE A N 1
ATOM 795 C CA . ILE A 1 92 ? -13.458 -11.054 25.062 1.00 86.81 92 ILE A CA 1
ATOM 796 C C . ILE A 1 92 ? -13.872 -10.649 26.484 1.00 86.81 92 ILE A C 1
ATOM 7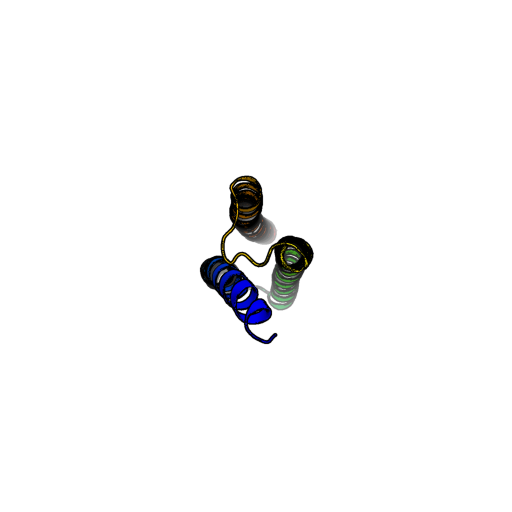98 O O . ILE A 1 92 ? -14.959 -11.011 26.947 1.00 86.81 92 ILE A O 1
ATOM 802 N N . ASN A 1 93 ? -13.023 -9.860 27.146 1.00 85.88 93 ASN A N 1
ATOM 803 C CA . ASN A 1 93 ? -13.226 -9.423 28.524 1.00 85.88 93 ASN A CA 1
ATOM 804 C C . ASN A 1 93 ? -14.023 -8.112 28.593 1.00 85.88 93 ASN A C 1
ATOM 806 O O . ASN A 1 93 ? -14.878 -7.961 29.464 1.00 85.88 93 ASN A O 1
ATOM 810 N N . GLU A 1 94 ? -13.821 -7.209 27.630 1.00 84.69 94 GLU A N 1
ATOM 811 C CA . GLU A 1 94 ? -14.443 -5.880 27.601 1.00 84.69 94 GLU A CA 1
ATOM 812 C C . GLU A 1 94 ? -15.192 -5.635 26.280 1.00 84.69 94 GLU A C 1
ATOM 814 O O . GLU A 1 94 ? -14.624 -5.094 25.335 1.00 84.69 94 GLU A O 1
ATOM 819 N N . PRO A 1 95 ? -16.473 -6.027 26.160 1.00 81.31 95 PRO A N 1
ATOM 820 C CA . PRO A 1 95 ? -17.208 -5.986 24.895 1.00 81.31 95 PRO A CA 1
ATOM 821 C C . PRO A 1 95 ? -17.709 -4.569 24.549 1.00 81.31 95 PRO A C 1
ATOM 823 O O . PRO A 1 95 ? -18.909 -4.275 24.627 1.00 81.31 95 PRO A O 1
ATOM 826 N N . ILE A 1 96 ? -16.778 -3.702 24.152 1.00 87.31 96 ILE A N 1
ATOM 827 C CA . ILE A 1 96 ? -17.011 -2.345 23.638 1.00 87.31 96 ILE A CA 1
ATOM 828 C C . ILE A 1 96 ? -16.783 -2.283 22.117 1.00 87.31 96 ILE A C 1
ATOM 830 O O . ILE A 1 96 ? -15.952 -3.007 21.571 1.00 87.31 96 ILE A O 1
ATOM 834 N N . ASP A 1 97 ? -17.535 -1.430 21.426 1.00 87.25 97 ASP A N 1
ATOM 835 C CA . ASP A 1 97 ? -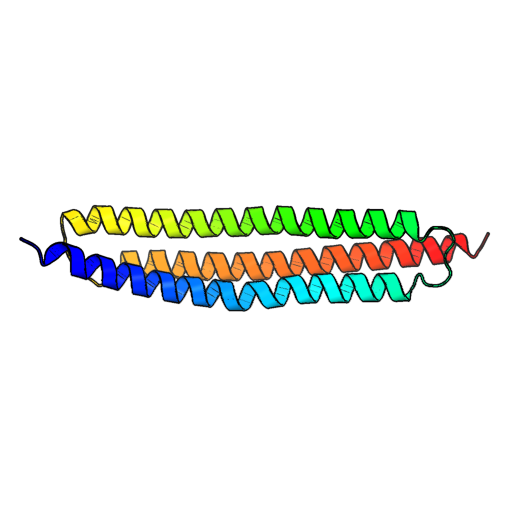17.520 -1.232 19.965 1.00 87.25 97 ASP A CA 1
ATOM 836 C C . ASP A 1 97 ? -16.752 0.023 19.524 1.00 87.25 97 ASP A C 1
ATOM 838 O O . ASP A 1 97 ? -16.836 0.443 18.372 1.00 87.25 97 ASP A O 1
ATOM 842 N N . THR A 1 98 ? -15.969 0.606 20.427 1.00 91.44 98 THR A N 1
ATOM 843 C CA . THR A 1 98 ? -15.133 1.781 20.172 1.00 91.44 98 THR A CA 1
ATOM 844 C C . THR A 1 98 ? -13.679 1.479 20.499 1.00 91.44 98 THR A C 1
ATOM 846 O O . THR A 1 98 ? -13.397 0.598 21.315 1.00 91.44 98 THR A O 1
ATOM 849 N N . LEU A 1 99 ? -12.756 2.211 19.875 1.00 94.75 99 LEU A N 1
ATOM 850 C CA . LEU A 1 99 ? -11.366 2.271 20.322 1.00 94.75 99 LEU A CA 1
ATOM 851 C C . LEU A 1 99 ? -11.274 3.201 21.534 1.00 94.75 99 LEU A C 1
ATOM 853 O O . LEU A 1 99 ? -11.964 4.221 21.585 1.00 94.75 99 LEU A O 1
ATOM 857 N N . ASN A 1 100 ? -10.442 2.849 22.509 1.00 93.94 100 ASN A N 1
ATOM 858 C CA . ASN A 1 100 ? -9.974 3.814 23.501 1.00 93.94 100 ASN A CA 1
ATOM 859 C C . ASN A 1 100 ? -8.834 4.675 22.916 1.00 93.94 100 ASN A C 1
ATOM 861 O O . ASN A 1 100 ? -8.432 4.479 21.770 1.00 93.94 100 ASN A O 1
ATOM 865 N N . ASN A 1 101 ? -8.314 5.626 23.695 1.00 96.31 101 ASN A N 1
ATOM 866 C CA . ASN A 1 101 ? -7.282 6.551 23.215 1.00 96.31 101 ASN A CA 1
ATOM 867 C C . ASN A 1 101 ? -6.016 5.823 22.732 1.00 96.31 101 ASN A C 1
ATOM 869 O O . ASN A 1 101 ? -5.560 6.077 21.623 1.00 96.31 101 ASN A O 1
ATOM 873 N N . ASP A 1 102 ? -5.504 4.865 23.508 1.00 96.19 102 ASP A N 1
ATOM 874 C CA . ASP A 1 102 ? -4.286 4.125 23.154 1.00 96.19 102 ASP A CA 1
ATOM 875 C C . ASP A 1 102 ? -4.477 3.283 21.882 1.00 96.19 102 ASP A C 1
ATOM 877 O O . ASP A 1 102 ? -3.593 3.196 21.029 1.00 96.19 102 ASP A O 1
ATOM 881 N N . GLU A 1 103 ? -5.648 2.662 21.735 1.00 96.75 103 GLU A N 1
ATOM 882 C CA . GLU A 1 103 ? -6.007 1.866 20.561 1.00 96.75 103 GLU A CA 1
ATOM 883 C C . GLU A 1 103 ? -6.218 2.743 19.321 1.00 96.75 103 GLU A C 1
ATOM 885 O O . GLU A 1 103 ? -5.848 2.345 18.216 1.00 96.75 103 GLU A O 1
ATOM 890 N N . GLN A 1 104 ? -6.787 3.938 19.490 1.00 97.69 104 GLN A N 1
ATOM 891 C CA . GLN A 1 104 ? -6.924 4.922 18.420 1.00 97.69 104 GLN A CA 1
ATOM 892 C C . GLN A 1 104 ? -5.555 5.448 17.975 1.00 97.69 104 GLN A C 1
ATOM 894 O O . GLN A 1 104 ? -5.324 5.600 16.776 1.00 97.69 104 GLN A O 1
ATOM 899 N N . ASP A 1 105 ? -4.630 5.667 18.909 1.00 98.06 105 ASP A N 1
ATOM 900 C CA . ASP A 1 105 ? -3.257 6.066 18.609 1.00 98.06 105 ASP A CA 1
ATOM 901 C C . ASP A 1 105 ? -2.483 4.959 17.880 1.00 98.06 105 ASP A C 1
ATOM 903 O O . ASP A 1 105 ?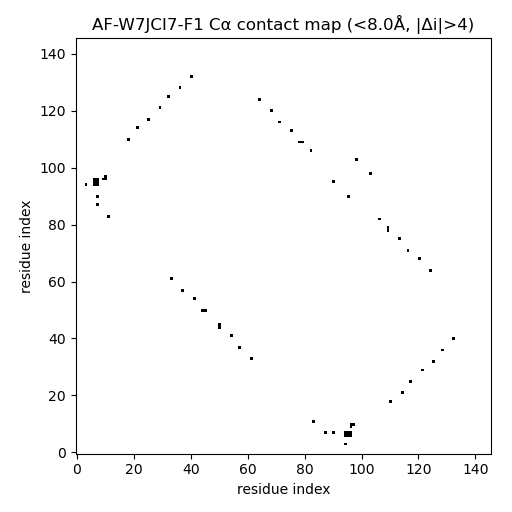 -1.762 5.243 16.920 1.00 98.06 105 ASP A O 1
ATOM 907 N N . GLU A 1 106 ? -2.635 3.692 18.285 1.00 97.69 106 GLU A N 1
ATOM 908 C CA . GLU A 1 106 ? -2.068 2.544 17.559 1.00 97.69 106 GLU A CA 1
ATOM 909 C C . GLU A 1 106 ? -2.659 2.447 16.144 1.00 97.69 106 GLU A C 1
ATOM 911 O O . GLU A 1 106 ? -1.909 2.298 15.177 1.00 97.69 106 GLU A O 1
ATOM 916 N N . TRP A 1 107 ? -3.976 2.620 15.998 1.00 97.81 107 TRP A N 1
ATOM 917 C CA . TRP A 1 107 ? -4.634 2.616 14.692 1.00 97.81 107 TRP A CA 1
ATOM 918 C C . TRP A 1 107 ? -4.135 3.739 13.778 1.00 97.81 107 TRP A C 1
ATOM 920 O O . TRP A 1 107 ? -3.781 3.499 12.623 1.00 97.81 107 TRP A O 1
ATOM 930 N N . ASN A 1 108 ? -4.031 4.961 14.302 1.00 97.75 108 ASN A N 1
ATOM 931 C CA . ASN A 1 108 ? -3.514 6.106 13.557 1.00 97.75 108 ASN A CA 1
ATOM 932 C C . ASN A 1 108 ? -2.064 5.876 13.111 1.00 97.75 108 ASN A C 1
ATOM 934 O O . ASN A 1 108 ? -1.733 6.148 11.959 1.00 97.75 108 ASN A O 1
ATOM 938 N N . LYS A 1 109 ? -1.214 5.304 13.976 1.00 97.25 109 LYS A N 1
ATOM 939 C CA . LYS A 1 109 ? 0.169 4.942 13.620 1.00 97.25 109 LYS A CA 1
ATOM 940 C C . LYS A 1 109 ? 0.225 3.920 12.488 1.00 97.25 109 LYS A C 1
ATOM 942 O O . LYS A 1 109 ? 1.070 4.054 11.607 1.00 97.25 109 LYS A O 1
ATOM 947 N N . ILE A 1 110 ? -0.662 2.924 12.492 1.00 97.25 110 ILE A N 1
ATOM 948 C CA . ILE A 1 110 ? -0.753 1.931 11.413 1.00 97.25 110 ILE A CA 1
ATOM 949 C C . ILE A 1 110 ? -1.136 2.608 10.092 1.00 97.25 110 ILE A C 1
ATOM 951 O O . ILE A 1 110 ? -0.450 2.397 9.093 1.00 97.25 110 ILE A O 1
ATOM 955 N N . LYS A 1 111 ? -2.162 3.470 10.092 1.00 95.88 111 LYS A N 1
ATOM 956 C CA . LYS A 1 111 ? -2.586 4.206 8.889 1.00 95.88 111 LYS A CA 1
ATOM 957 C C . LYS A 1 111 ? -1.481 5.111 8.345 1.00 95.88 111 LYS A C 1
ATOM 959 O O . LYS A 1 111 ? -1.124 5.000 7.177 1.00 95.88 111 LYS A O 1
ATOM 964 N N . SER A 1 112 ? -0.882 5.951 9.191 1.00 94.88 112 SER A N 1
ATOM 965 C CA . SER A 1 112 ? 0.230 6.823 8.783 1.00 94.88 112 SER A CA 1
ATOM 966 C C . SER A 1 112 ? 1.446 6.030 8.300 1.00 94.88 112 SER A C 1
ATOM 968 O O . SER A 1 112 ? 2.116 6.445 7.360 1.00 94.88 112 SER A O 1
ATOM 970 N N . GLY A 1 113 ? 1.727 4.878 8.918 1.00 94.25 113 GLY A N 1
ATOM 971 C CA . GLY A 1 113 ? 2.797 3.980 8.492 1.00 94.25 113 GLY A CA 1
ATOM 972 C C . GLY A 1 113 ? 2.551 3.364 7.112 1.00 94.25 113 GLY A C 1
ATOM 973 O O . GLY A 1 113 ? 3.499 3.244 6.339 1.00 94.25 113 GLY A O 1
ATOM 974 N N . LYS A 1 114 ? 1.299 3.013 6.788 1.00 93.06 114 LYS A N 1
ATOM 975 C CA . LYS A 1 114 ? 0.907 2.555 5.448 1.00 93.06 114 LYS A CA 1
ATOM 976 C C . LYS A 1 114 ? 1.103 3.669 4.417 1.00 93.06 114 LYS A C 1
ATOM 978 O O . LYS A 1 114 ? 1.873 3.477 3.488 1.00 93.06 114 LYS A O 1
ATOM 983 N N . ILE A 1 115 ? 0.510 4.844 4.649 1.00 91.88 115 ILE A N 1
ATOM 984 C CA . ILE A 1 115 ? 0.596 6.002 3.739 1.00 91.88 115 ILE A CA 1
ATOM 985 C C . ILE A 1 115 ? 2.057 6.342 3.417 1.00 91.88 115 ILE A C 1
ATOM 987 O O . ILE A 1 115 ? 2.436 6.410 2.254 1.00 91.88 115 ILE A O 1
ATOM 991 N N . LYS A 1 116 ? 2.913 6.454 4.440 1.00 92.25 116 LYS A N 1
ATOM 992 C CA . LYS A 1 116 ? 4.344 6.730 4.242 1.00 92.25 116 LYS A CA 1
ATOM 993 C C . LYS A 1 116 ? 5.043 5.636 3.430 1.00 92.25 116 LYS A C 1
ATOM 995 O O . LYS A 1 116 ? 5.870 5.934 2.576 1.00 92.25 116 LYS A O 1
ATOM 1000 N N . SER A 1 117 ? 4.719 4.370 3.695 1.00 90.81 117 SER A N 1
ATOM 1001 C CA . SER A 1 117 ? 5.261 3.234 2.942 1.00 90.81 117 SER A CA 1
ATOM 1002 C C . SER A 1 117 ? 4.837 3.262 1.472 1.00 90.81 117 SER A C 1
ATOM 1004 O O . SER A 1 117 ? 5.604 2.822 0.618 1.00 90.81 117 SER A O 1
ATOM 1006 N N . ASP A 1 118 ? 3.636 3.754 1.177 1.00 90.19 118 ASP A N 1
ATOM 1007 C CA . ASP A 1 118 ? 3.118 3.877 -0.186 1.00 90.19 118 ASP A CA 1
ATOM 1008 C C . ASP A 1 118 ? 3.780 5.039 -0.932 1.00 90.19 118 ASP A C 1
ATOM 1010 O O . ASP A 1 118 ? 4.202 4.879 -2.077 1.00 90.19 118 ASP A O 1
ATOM 1014 N N . GLU A 1 119 ? 3.980 6.175 -0.262 1.00 89.06 119 GLU A N 1
ATOM 1015 C CA . GLU A 1 119 ? 4.741 7.312 -0.795 1.00 89.06 119 GLU A CA 1
ATOM 1016 C C . GLU A 1 119 ? 6.199 6.932 -1.108 1.00 89.06 119 GLU A C 1
ATOM 1018 O O . GLU A 1 119 ? 6.726 7.255 -2.178 1.00 89.06 119 GLU A O 1
ATOM 1023 N N . GLU A 1 120 ? 6.853 6.211 -0.192 1.00 90.44 120 GLU A N 1
ATOM 1024 C CA . GLU A 1 120 ? 8.213 5.696 -0.380 1.00 90.44 120 GLU A CA 1
ATOM 1025 C C . GLU A 1 120 ? 8.282 4.726 -1.566 1.00 90.44 120 GLU A C 1
ATOM 1027 O O . GLU A 1 120 ? 9.191 4.829 -2.395 1.00 90.44 120 GLU A O 1
ATOM 1032 N N . TRP A 1 121 ? 7.297 3.830 -1.692 1.00 91.25 121 TRP A N 1
ATOM 1033 C CA . TRP A 1 121 ? 7.195 2.907 -2.818 1.00 91.25 121 TRP A CA 1
ATOM 1034 C C . TRP A 1 121 ? 7.035 3.635 -4.158 1.00 91.25 121 TRP A C 1
ATOM 1036 O O . TRP A 1 121 ? 7.766 3.341 -5.105 1.00 91.25 121 TRP A O 1
ATOM 1046 N N . LYS A 1 122 ? 6.133 4.621 -4.235 1.00 88.88 122 LYS A N 1
ATOM 1047 C CA . LYS A 1 122 ? 5.913 5.429 -5.443 1.00 88.88 122 LYS A CA 1
ATOM 1048 C C . LYS A 1 122 ? 7.197 6.132 -5.884 1.00 88.88 122 LYS A C 1
ATOM 1050 O O . LYS A 1 122 ? 7.561 6.092 -7.058 1.00 88.88 122 LYS A O 1
ATOM 1055 N N . SER A 1 123 ? 7.925 6.720 -4.934 1.00 90.31 123 SER A N 1
ATOM 1056 C CA . SER A 1 123 ? 9.224 7.352 -5.195 1.00 90.31 123 SER A CA 1
ATOM 1057 C C . SER A 1 123 ? 10.254 6.351 -5.729 1.00 90.31 123 SER A C 1
ATOM 1059 O O . SER A 1 123 ? 10.914 6.613 -6.736 1.00 90.31 123 SER A O 1
ATOM 1061 N N . TYR A 1 124 ? 10.356 5.172 -5.109 1.00 91.56 124 TYR A N 1
ATOM 1062 C CA . TYR A 1 124 ? 11.264 4.112 -5.547 1.00 91.56 124 TYR A CA 1
ATOM 1063 C C . TYR A 1 124 ? 10.946 3.604 -6.963 1.00 91.56 124 TYR A C 1
ATOM 1065 O O . TYR A 1 124 ? 11.848 3.460 -7.795 1.00 91.56 124 TYR A O 1
ATOM 1073 N N . GLN A 1 125 ? 9.666 3.371 -7.262 1.00 91.75 125 GLN A N 1
ATOM 1074 C CA . GLN A 1 125 ? 9.203 2.929 -8.576 1.00 91.75 125 GLN A CA 1
ATOM 1075 C C . GLN A 1 125 ? 9.558 3.951 -9.665 1.00 91.75 125 GLN A C 1
ATOM 1077 O O . GLN A 1 125 ? 10.139 3.580 -10.686 1.00 91.75 125 GLN A O 1
ATOM 1082 N N . LEU A 1 126 ? 9.270 5.236 -9.432 1.00 91.00 126 LEU A N 1
ATOM 1083 C CA . LEU A 1 126 ? 9.590 6.316 -10.370 1.00 91.00 126 LEU A CA 1
ATOM 1084 C C . LEU A 1 126 ? 11.096 6.420 -10.625 1.00 91.00 126 LEU A C 1
ATOM 1086 O O . LEU A 1 126 ? 11.525 6.445 -11.777 1.00 91.00 126 LEU A O 1
ATOM 1090 N N . GLN A 1 127 ? 11.913 6.406 -9.568 1.00 92.44 127 GLN A N 1
ATOM 1091 C CA . GLN A 1 127 ? 13.374 6.460 -9.696 1.00 92.44 127 GLN A CA 1
ATOM 1092 C C . GLN A 1 127 ? 13.934 5.264 -10.474 1.00 92.44 127 GLN A C 1
ATOM 1094 O O . GLN A 1 127 ? 14.861 5.425 -11.270 1.00 92.44 127 GLN A O 1
ATOM 1099 N N . THR A 1 128 ? 13.359 4.076 -10.277 1.00 92.75 128 THR A N 1
ATOM 1100 C CA . THR A 1 128 ? 13.757 2.861 -11.001 1.00 92.75 128 THR A CA 1
ATOM 1101 C C . THR A 1 128 ? 13.480 2.996 -12.497 1.00 92.75 128 THR A C 1
ATOM 1103 O O . THR A 1 128 ? 14.369 2.743 -13.315 1.00 92.75 128 THR A O 1
ATOM 1106 N N . TRP A 1 129 ? 12.282 3.456 -12.866 1.00 91.19 129 TRP A N 1
ATOM 1107 C CA . TRP A 1 129 ? 11.934 3.694 -14.266 1.00 91.19 129 TRP A CA 1
ATOM 1108 C C . TRP A 1 129 ? 12.771 4.807 -14.895 1.00 91.19 129 TRP A C 1
ATOM 1110 O O . TRP A 1 129 ? 13.296 4.628 -15.993 1.00 91.19 129 TRP A O 1
ATOM 1120 N N . GLU A 1 130 ? 12.963 5.930 -14.201 1.00 90.06 130 GLU A N 1
ATOM 1121 C CA . GLU A 1 130 ? 13.823 7.016 -14.678 1.00 90.06 130 GLU A CA 1
ATOM 1122 C C . GLU A 1 130 ? 15.255 6.552 -14.941 1.00 90.06 130 GLU A C 1
ATOM 1124 O O . GLU A 1 130 ? 15.873 6.965 -15.926 1.00 90.06 130 GLU A O 1
ATOM 1129 N N . TYR A 1 131 ? 15.800 5.719 -14.053 1.00 90.00 131 TYR A N 1
ATOM 1130 C CA . TYR A 1 131 ? 17.133 5.161 -14.217 1.00 90.00 131 TYR A CA 1
ATOM 1131 C C . TYR A 1 131 ? 17.211 4.279 -15.465 1.00 90.00 131 TYR A C 1
ATOM 1133 O O . TYR A 1 131 ? 18.124 4.457 -16.272 1.00 90.00 131 TYR A O 1
ATOM 1141 N N . LEU A 1 132 ? 16.236 3.385 -15.664 1.00 88.00 132 LEU A N 1
ATOM 1142 C CA . LEU A 1 132 ? 16.185 2.512 -16.836 1.00 88.00 132 LEU A CA 1
ATOM 1143 C C . LEU A 1 132 ? 16.099 3.319 -18.141 1.00 88.00 132 LEU A C 1
ATOM 1145 O O . LEU A 1 132 ? 16.904 3.105 -19.046 1.00 88.00 132 LEU A O 1
ATOM 1149 N N . ILE A 1 133 ? 15.204 4.311 -18.198 1.00 85.25 133 ILE A N 1
ATOM 1150 C CA . ILE A 1 133 ? 15.050 5.212 -19.352 1.00 85.25 133 ILE A CA 1
ATOM 1151 C C . ILE A 1 133 ? 16.369 5.932 -19.664 1.00 85.25 133 ILE A C 1
ATOM 1153 O O . ILE A 1 133 ? 16.810 5.960 -20.815 1.00 85.25 133 ILE A O 1
ATOM 1157 N N . LYS A 1 134 ? 17.034 6.500 -18.647 1.00 85.00 134 LYS A N 1
ATOM 1158 C CA . LYS A 1 134 ? 18.329 7.182 -18.817 1.00 85.00 134 LYS A CA 1
ATOM 1159 C C . LYS A 1 134 ? 19.398 6.220 -19.338 1.00 85.00 134 LYS A C 1
ATOM 1161 O O . LYS A 1 134 ? 20.120 6.565 -20.271 1.00 85.00 134 LYS A O 1
ATOM 1166 N N . MET A 1 135 ? 19.496 5.025 -18.758 1.00 83.81 135 MET A N 1
ATOM 1167 C CA . MET A 1 135 ? 20.474 4.008 -19.154 1.00 83.81 135 MET A CA 1
ATOM 1168 C C . MET A 1 135 ? 20.314 3.588 -20.616 1.00 83.81 135 MET A C 1
ATOM 1170 O O . MET A 1 135 ? 21.300 3.560 -21.355 1.00 83.81 135 MET A O 1
ATOM 1174 N N . GLU A 1 136 ? 19.088 3.309 -21.054 1.00 78.31 136 GLU A N 1
ATOM 1175 C CA . GLU A 1 136 ? 18.818 2.924 -22.440 1.00 78.31 136 GLU A CA 1
ATOM 1176 C C . GLU A 1 136 ? 19.068 4.076 -23.423 1.00 78.31 136 GLU A C 1
ATOM 1178 O O . GLU A 1 136 ? 19.691 3.869 -24.467 1.00 78.31 136 GLU A O 1
ATOM 1183 N N . TYR A 1 137 ? 18.694 5.309 -23.062 1.00 75.06 137 TYR A N 1
ATOM 1184 C CA . TYR A 1 137 ? 19.012 6.495 -23.860 1.00 75.06 137 TYR A CA 1
ATOM 1185 C C . TYR A 1 137 ? 20.524 6.660 -24.075 1.00 75.06 137 TYR A C 1
ATOM 1187 O O . TYR A 1 137 ? 20.979 6.886 -25.200 1.00 75.06 137 TYR A O 1
ATOM 1195 N N . TYR A 1 138 ? 21.329 6.514 -23.014 1.00 74.56 138 TYR A N 1
ATOM 1196 C CA . TYR A 1 138 ? 22.784 6.593 -23.136 1.00 74.56 138 TYR A CA 1
ATOM 1197 C C . TYR A 1 138 ? 23.349 5.456 -23.989 1.00 74.56 138 TYR A C 1
ATOM 1199 O O . TYR A 1 138 ? 24.164 5.730 -24.870 1.00 74.56 138 TYR A O 1
ATOM 1207 N N . LYS A 1 139 ? 22.902 4.210 -23.783 1.00 70.75 139 LYS A N 1
ATOM 1208 C CA . LYS A 1 139 ? 23.337 3.053 -24.582 1.00 70.75 139 LYS A CA 1
ATOM 1209 C C . LYS A 1 139 ? 23.111 3.309 -26.077 1.00 70.75 139 LYS A C 1
ATOM 1211 O O . LYS A 1 139 ? 24.054 3.216 -26.856 1.00 70.75 139 LYS A O 1
ATOM 1216 N N . ASN A 1 140 ? 21.916 3.765 -26.450 1.00 66.69 140 ASN A N 1
ATOM 1217 C CA . ASN A 1 140 ? 21.563 4.052 -27.841 1.00 66.69 140 ASN A CA 1
ATOM 1218 C C . ASN A 1 140 ? 22.394 5.197 -28.450 1.00 66.69 140 ASN A C 1
ATOM 1220 O O . ASN A 1 140 ? 22.837 5.093 -29.594 1.00 66.69 140 ASN A O 1
ATOM 1224 N N . LYS A 1 141 ? 22.680 6.264 -27.690 1.00 63.06 141 LYS A N 1
ATOM 1225 C CA . LYS A 1 141 ? 23.500 7.393 -28.169 1.00 63.06 141 LYS A CA 1
ATOM 1226 C C . LYS A 1 141 ? 24.947 6.995 -28.483 1.00 63.06 141 LYS A C 1
ATOM 1228 O O . LYS A 1 141 ? 25.535 7.528 -29.423 1.00 63.06 141 LYS A O 1
ATOM 1233 N N . TYR A 1 142 ? 25.547 6.102 -27.699 1.00 58.53 142 TYR A N 1
ATOM 1234 C CA . TYR A 1 142 ? 26.932 5.672 -27.927 1.00 58.53 142 TYR A CA 1
ATOM 1235 C C . TYR A 1 142 ? 27.044 4.571 -28.986 1.00 58.53 142 TYR A C 1
ATOM 1237 O O . TYR A 1 142 ? 28.044 4.533 -29.693 1.00 58.53 142 TYR A O 1
ATOM 1245 N N . SER A 1 143 ? 26.012 3.742 -29.165 1.00 56.72 143 SER A N 1
ATOM 1246 C CA . SER A 1 143 ? 25.958 2.739 -30.238 1.00 56.72 143 SER A CA 1
ATOM 1247 C C . SER A 1 143 ? 25.798 3.338 -31.643 1.00 56.72 143 SER A C 1
ATOM 1249 O O . SER A 1 143 ? 26.169 2.689 -32.610 1.00 56.72 143 SER A O 1
ATOM 1251 N N . GLN A 1 144 ? 25.282 4.566 -31.771 1.00 51.19 144 GLN A N 1
ATOM 1252 C CA . GLN A 1 144 ? 25.130 5.272 -33.056 1.00 51.19 144 GLN A CA 1
ATOM 1253 C C . GLN A 1 144 ? 26.379 6.057 -33.505 1.00 51.19 144 GLN A C 1
ATOM 1255 O O . GLN A 1 144 ? 26.396 6.585 -34.612 1.00 51.19 144 GLN A O 1
ATOM 1260 N N . ASN A 1 145 ? 27.405 6.174 -32.654 1.00 45.34 145 ASN A N 1
ATOM 1261 C CA . ASN A 1 145 ? 28.644 6.915 -32.941 1.00 45.34 145 ASN A CA 1
ATOM 1262 C C . ASN A 1 145 ? 29.839 5.993 -33.267 1.00 45.34 145 ASN A C 1
ATOM 1264 O O . ASN A 1 145 ? 30.988 6.428 -33.159 1.00 45.34 145 ASN A O 1
ATOM 1268 N N . VAL A 1 146 ? 29.573 4.733 -33.629 1.00 40.88 146 VAL A N 1
ATOM 1269 C CA . VAL A 1 146 ? 30.567 3.738 -34.068 1.00 40.88 146 VAL A CA 1
ATOM 1270 C C . VAL A 1 146 ? 30.336 3.405 -35.532 1.00 40.88 146 VAL A C 1
ATOM 1272 O O . VAL A 1 146 ? 29.161 3.169 -35.887 1.00 40.88 146 VAL A O 1
#

Solvent-accessible surface area (backbone atoms only — not comparable to full-atom values): 8192 Å² total; per-residue (Å²): 139,77,70,66,66,60,34,49,53,52,36,52,50,52,54,47,51,62,48,49,59,63,48,56,73,48,58,60,58,54,53,50,54,52,50,56,54,51,51,59,55,53,68,76,36,84,83,50,95,56,44,68,63,54,49,52,54,51,52,50,51,53,49,52,53,49,56,53,48,52,50,54,53,50,54,50,52,48,54,53,52,52,50,54,49,55,50,54,61,53,33,73,83,50,76,55,55,69,72,54,70,71,54,43,50,51,49,50,51,52,53,55,52,45,53,53,52,51,54,53,46,53,52,51,53,51,52,52,52,54,49,51,54,52,50,52,53,52,54,53,61,58,64,71,75,110

Sequence (146 aa):
MLAKNCKMCKLEYKLRNEWDELEIDEHDDYMDVTVECFEKLLENDKNLENYQENYEIRALVAYMLHELRRGYINEQKMKFKNFLHKLKEKRINEPIDTLNNDEQDEWNKIKSGKIKSDEEWKSYQLQTWEYLIKMEYYKNKYSQNV

Foldseek 3Di:
DPPLVVQLVLLVVVLVVVVVVLVVVQPVLLVVLLVVLLVVVVVVPPDDPCNPVLNVVSVVLSVVLVVVVVVLVVVLVVLSVVLSVVVVVVSVVPRHNDDDPVSVVSSVCSSVVSVVSSVVSSVVSNVSSVVSVVVVVVVVVVVVVD

Radius of gyration: 22.66 Å; Cα contacts (8 Å, |Δi|>4): 34; chains: 1; bounding box: 57×22×64 Å

Mean predicted aligned error: 7.63 Å

pLDDT: mean 83.69, std 13.84, range [40.88, 98.06]

Secondary structure (DSSP, 8-state):
--SHHHHHHHHHHHHHHHHHHHHHHHHHHHHHHHHHHHHHHHHTTTT-TTHHHHHHHHHHHHHHHHHHHHHHHHHHHHHHHHHHHHHHHHHHHS--SS--HHHHHHHHHHHHHHHHHHHHHHHHHHHHHHHHHHHHHHHHHHHTT-

Organism: NCBI:txid1237627